Protein AF-A0A970EZE6-F1 (afdb_monomer)

Structure (mmCIF, N/CA/C/O backbone):
data_AF-A0A970EZE6-F1
#
_entry.id   AF-A0A970EZE6-F1
#
loop_
_atom_site.grou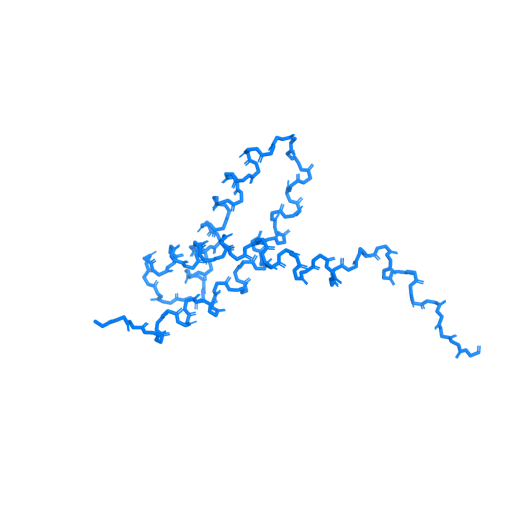p_PDB
_atom_site.id
_atom_site.type_symbol
_atom_site.label_atom_id
_atom_site.label_alt_id
_atom_site.label_comp_id
_atom_site.label_asym_id
_atom_site.label_entity_id
_atom_site.label_seq_id
_atom_site.pdbx_PDB_ins_code
_atom_site.Cartn_x
_atom_site.Cartn_y
_atom_site.Cartn_z
_atom_site.occupancy
_atom_site.B_iso_or_equiv
_atom_site.auth_seq_id
_atom_site.auth_comp_id
_atom_site.auth_asym_id
_atom_site.auth_atom_id
_atom_site.pdbx_PDB_model_num
ATOM 1 N N . MET A 1 1 ? 1.049 -12.494 -22.343 1.00 51.16 1 MET A N 1
ATOM 2 C CA . MET A 1 1 ? 2.185 -12.719 -21.421 1.00 51.16 1 MET A CA 1
ATOM 3 C C . MET A 1 1 ? 2.095 -11.676 -20.328 1.00 51.16 1 MET A C 1
ATOM 5 O O . MET A 1 1 ? 1.943 -10.510 -20.664 1.00 51.16 1 MET A O 1
ATOM 9 N N . LEU A 1 2 ? 2.108 -12.084 -19.058 1.00 55.53 2 LEU A N 1
ATOM 10 C CA . LEU A 1 2 ? 2.157 -11.145 -17.937 1.00 55.53 2 LEU A CA 1
ATOM 11 C C . LEU A 1 2 ? 3.468 -10.353 -18.042 1.00 55.53 2 LEU A C 1
ATOM 13 O O . LEU A 1 2 ? 4.532 -10.962 -18.165 1.00 55.53 2 LEU A O 1
ATOM 17 N N . ASN A 1 3 ? 3.402 -9.024 -18.048 1.00 79.06 3 ASN A N 1
ATOM 18 C CA . ASN A 1 3 ? 4.600 -8.198 -18.131 1.00 79.06 3 ASN A CA 1
ATOM 19 C C . ASN A 1 3 ? 5.181 -8.042 -16.722 1.00 79.06 3 ASN A C 1
ATOM 21 O O . ASN A 1 3 ? 4.866 -7.098 -16.004 1.00 79.06 3 ASN A O 1
ATOM 25 N N . ILE A 1 4 ? 5.958 -9.043 -16.305 1.00 84.00 4 ILE A N 1
ATOM 26 C CA . ILE A 1 4 ? 6.503 -9.161 -14.943 1.00 84.00 4 ILE A CA 1
ATOM 27 C C . ILE A 1 4 ? 7.306 -7.907 -14.564 1.00 84.00 4 ILE A C 1
ATOM 29 O O . ILE A 1 4 ? 7.228 -7.459 -13.430 1.00 84.00 4 ILE A O 1
ATOM 33 N N . ASN A 1 5 ? 7.990 -7.296 -15.535 1.00 84.00 5 ASN A N 1
ATOM 34 C CA . ASN A 1 5 ? 8.765 -6.071 -15.342 1.00 84.00 5 ASN A CA 1
ATOM 35 C C . ASN A 1 5 ? 7.867 -4.871 -14.979 1.00 84.00 5 ASN A C 1
ATOM 37 O O . ASN A 1 5 ? 8.134 -4.149 -14.028 1.00 84.00 5 ASN A O 1
ATOM 41 N N . LEU A 1 6 ? 6.731 -4.721 -15.669 1.00 82.69 6 LEU A N 1
ATOM 42 C CA . LEU A 1 6 ? 5.749 -3.676 -15.364 1.00 82.69 6 LEU A CA 1
ATOM 43 C C . LEU A 1 6 ? 5.110 -3.888 -13.983 1.00 82.69 6 LEU A C 1
ATOM 45 O O . LEU A 1 6 ? 4.915 -2.936 -13.234 1.00 82.69 6 LEU A O 1
ATOM 49 N N . LEU A 1 7 ? 4.835 -5.143 -13.614 1.00 84.62 7 LEU A N 1
ATOM 50 C CA . LEU A 1 7 ? 4.328 -5.476 -12.282 1.00 84.62 7 LEU A CA 1
ATOM 51 C C . LEU A 1 7 ? 5.345 -5.143 -11.178 1.00 84.62 7 LEU A C 1
ATOM 53 O O . LEU A 1 7 ? 4.971 -4.577 -10.156 1.00 84.62 7 LEU A O 1
ATOM 57 N N . GLU A 1 8 ? 6.620 -5.470 -11.385 1.00 85.81 8 GLU A N 1
ATOM 58 C CA . GLU A 1 8 ? 7.700 -5.155 -10.446 1.00 85.81 8 GLU A CA 1
ATOM 59 C C . GLU A 1 8 ? 7.846 -3.641 -10.246 1.00 85.81 8 GLU A C 1
ATOM 61 O O . GLU A 1 8 ? 7.906 -3.169 -9.110 1.00 85.81 8 GLU A O 1
ATOM 66 N N . GLN A 1 9 ? 7.809 -2.866 -11.333 1.00 85.31 9 GLN A N 1
ATOM 67 C CA . GLN A 1 9 ? 7.856 -1.404 -11.271 1.00 85.31 9 GLN A CA 1
ATOM 68 C C . GLN A 1 9 ? 6.673 -0.817 -10.491 1.00 85.31 9 GLN A C 1
ATOM 70 O O . GLN A 1 9 ? 6.880 0.047 -9.639 1.00 85.31 9 GLN A O 1
ATOM 75 N N . LEU A 1 10 ? 5.452 -1.313 -10.720 1.00 86.56 10 LEU A N 1
ATOM 76 C CA . LEU A 1 10 ? 4.256 -0.877 -9.989 1.00 86.56 10 LEU A CA 1
ATOM 77 C C . LEU A 1 10 ? 4.388 -1.108 -8.477 1.00 86.56 10 LEU A C 1
ATOM 79 O O . LEU A 1 10 ? 4.064 -0.212 -7.701 1.00 86.56 10 LEU A O 1
ATOM 83 N N . ILE A 1 11 ? 4.892 -2.278 -8.070 1.00 86.19 11 ILE A N 1
ATOM 84 C CA . ILE A 1 11 ? 5.073 -2.633 -6.653 1.00 86.19 11 ILE A CA 1
ATOM 85 C C . ILE A 1 11 ? 6.173 -1.774 -6.009 1.00 86.19 11 ILE A C 1
ATOM 87 O O . ILE A 1 11 ? 6.016 -1.264 -4.902 1.00 86.19 11 ILE A O 1
ATOM 91 N N . ILE A 1 12 ? 7.294 -1.551 -6.700 1.00 86.38 12 ILE A N 1
ATOM 92 C CA . ILE A 1 12 ? 8.377 -0.705 -6.171 1.00 86.38 12 ILE A CA 1
ATOM 93 C C . ILE A 1 12 ? 7.890 0.735 -5.950 1.00 86.38 12 ILE A C 1
ATOM 95 O O . ILE A 1 12 ? 8.257 1.367 -4.959 1.00 86.38 12 ILE A O 1
ATOM 99 N N . VAL A 1 13 ? 7.051 1.250 -6.852 1.00 86.62 13 VAL A N 1
ATOM 100 C CA . VAL A 1 13 ? 6.483 2.605 -6.781 1.00 86.62 13 VAL A CA 1
ATOM 101 C C . VAL A 1 13 ? 5.354 2.701 -5.743 1.00 86.62 13 VAL A C 1
ATOM 103 O O . VAL A 1 13 ? 5.200 3.753 -5.113 1.00 86.62 13 VAL A O 1
ATOM 106 N N . SER A 1 14 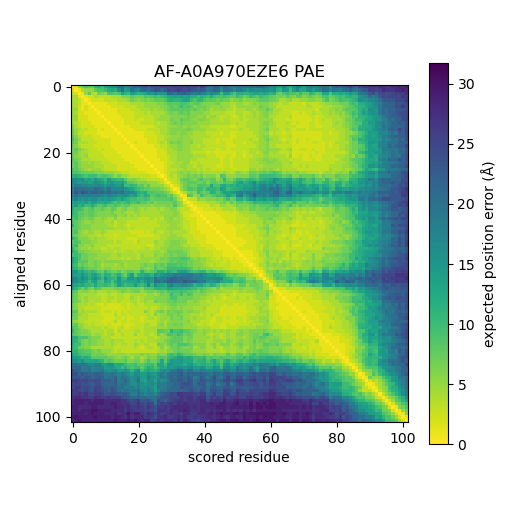? 4.594 1.628 -5.496 1.00 87.69 14 SER A N 1
ATOM 107 C CA . SER A 1 14 ? 3.524 1.624 -4.486 1.00 87.69 14 SER A CA 1
ATOM 108 C C . SER A 1 14 ? 4.041 1.679 -3.054 1.00 87.69 14 SER A C 1
ATOM 11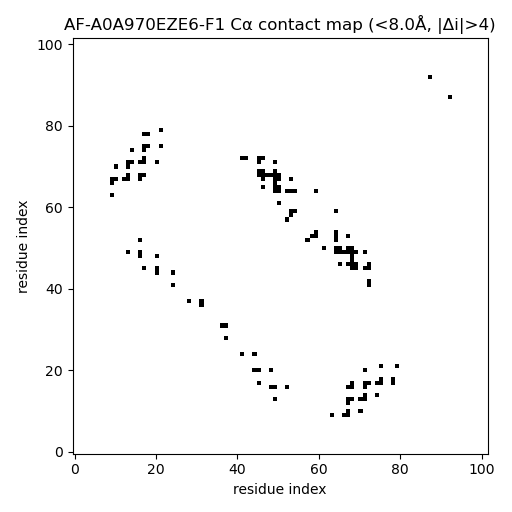0 O O . SER A 1 14 ? 3.381 2.287 -2.215 1.00 87.69 14 SER A O 1
ATOM 112 N N . ILE A 1 15 ? 5.230 1.144 -2.769 1.00 88.12 15 ILE A N 1
ATOM 113 C CA . ILE A 1 15 ? 5.827 1.163 -1.423 1.00 88.12 15 ILE A CA 1
ATOM 114 C C . ILE A 1 15 ? 5.982 2.593 -0.859 1.00 88.12 15 ILE A C 1
ATOM 116 O O . ILE A 1 15 ? 5.420 2.877 0.203 1.00 88.12 15 ILE A O 1
ATOM 120 N N . PRO A 1 16 ? 6.709 3.530 -1.509 1.00 88.75 16 PRO A N 1
ATOM 121 C CA . PRO A 1 16 ? 6.842 4.893 -0.997 1.00 88.75 16 PRO A CA 1
ATOM 122 C C . PRO A 1 16 ? 5.499 5.632 -0.972 1.00 88.75 16 PRO A C 1
ATOM 124 O O . PRO A 1 16 ? 5.243 6.387 -0.031 1.00 88.75 16 PRO A O 1
ATOM 127 N N . CYS A 1 17 ? 4.615 5.377 -1.944 1.00 88.81 17 CYS A N 1
ATOM 128 C CA . CYS A 1 17 ? 3.253 5.914 -1.950 1.00 88.81 17 CYS A CA 1
ATOM 129 C C . CYS A 1 17 ? 2.471 5.475 -0.694 1.00 88.81 17 CYS A C 1
ATOM 131 O O . CYS A 1 17 ? 1.901 6.312 0.012 1.00 88.81 17 CYS A O 1
ATOM 133 N N . GLY A 1 18 ? 2.542 4.187 -0.352 1.00 89.69 18 GLY A N 1
ATOM 134 C CA . GLY A 1 18 ? 1.890 3.592 0.812 1.00 89.69 18 GLY A CA 1
ATOM 135 C C . GLY A 1 18 ? 2.450 4.062 2.139 1.00 89.69 18 GLY A C 1
ATOM 136 O O . GLY A 1 18 ? 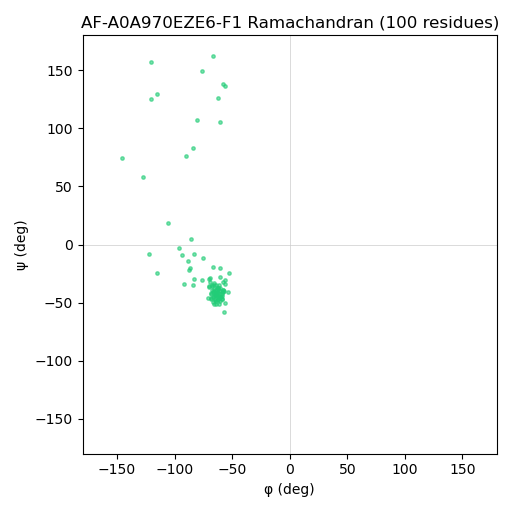1.678 4.284 3.070 1.00 89.69 18 GLY A O 1
ATOM 137 N N . ILE A 1 19 ? 3.755 4.322 2.232 1.00 88.75 19 ILE A N 1
ATOM 138 C CA . ILE A 1 19 ? 4.352 4.925 3.433 1.00 88.75 19 ILE A CA 1
ATOM 139 C C . ILE A 1 19 ? 3.765 6.323 3.682 1.00 88.75 19 ILE A C 1
ATOM 141 O O . ILE A 1 19 ? 3.377 6.640 4.810 1.00 88.75 19 ILE A O 1
ATOM 145 N N . ILE A 1 20 ? 3.652 7.152 2.639 1.00 88.31 20 ILE A N 1
ATOM 146 C CA . ILE A 1 20 ? 3.096 8.510 2.753 1.00 88.31 20 ILE A CA 1
ATOM 147 C C . ILE A 1 20 ? 1.603 8.451 3.103 1.00 88.31 20 ILE A C 1
ATOM 149 O O . ILE A 1 20 ? 1.164 9.109 4.055 1.00 88.31 20 ILE A O 1
ATOM 153 N N . ALA A 1 21 ? 0.829 7.642 2.374 1.00 89.75 21 ALA A N 1
ATOM 154 C CA . ALA A 1 21 ? -0.598 7.459 2.622 1.00 89.75 21 ALA A CA 1
ATOM 155 C C . ALA A 1 21 ? -0.852 6.941 4.045 1.00 89.75 21 ALA A C 1
ATOM 157 O O . ALA A 1 21 ? -1.736 7.433 4.748 1.00 89.75 21 ALA A O 1
ATOM 158 N N . MET A 1 22 ? -0.029 6.008 4.519 1.00 87.50 22 MET A N 1
ATOM 159 C CA . MET A 1 22 ? -0.109 5.481 5.873 1.00 87.50 22 MET A CA 1
ATOM 160 C C . MET A 1 22 ? 0.199 6.527 6.935 1.00 87.50 22 MET A C 1
ATOM 162 O O . MET A 1 22 ? -0.561 6.633 7.895 1.00 87.50 22 MET A O 1
ATOM 166 N N . ALA A 1 23 ? 1.273 7.303 6.787 1.00 85.75 23 ALA A N 1
ATOM 167 C CA . ALA A 1 23 ? 1.592 8.370 7.732 1.00 85.75 23 ALA A CA 1
ATOM 168 C C . ALA A 1 23 ? 0.431 9.378 7.835 1.00 85.75 23 ALA A C 1
ATOM 170 O O . ALA A 1 23 ? 0.059 9.811 8.932 1.00 85.75 23 ALA A O 1
ATOM 171 N N . PHE A 1 24 ? -0.205 9.691 6.702 1.00 85.75 24 PHE A N 1
ATOM 172 C CA . PHE A 1 24 ? -1.392 10.540 6.657 1.00 85.75 24 PHE A CA 1
ATOM 173 C C . PHE A 1 24 ? -2.597 9.903 7.366 1.00 85.75 24 PHE A C 1
ATOM 175 O O . PHE A 1 24 ? -3.237 10.553 8.201 1.00 85.75 24 PHE A O 1
ATOM 182 N N . ILE A 1 25 ? -2.886 8.627 7.089 1.00 86.06 25 ILE A N 1
ATOM 183 C CA . ILE A 1 25 ? -3.975 7.872 7.725 1.00 86.06 25 ILE A CA 1
ATOM 184 C C . ILE A 1 25 ? -3.753 7.772 9.232 1.00 86.06 25 ILE A C 1
ATOM 186 O O . ILE A 1 25 ? -4.675 8.042 9.989 1.00 86.06 25 ILE A O 1
ATOM 190 N N . GLN A 1 26 ? -2.548 7.438 9.694 1.00 80.62 26 GLN A N 1
ATOM 191 C CA . GLN A 1 26 ? -2.236 7.348 11.123 1.00 80.62 26 GLN A CA 1
ATOM 192 C C . GLN A 1 26 ? -2.488 8.683 11.832 1.00 80.62 26 GLN A C 1
ATOM 194 O O . GLN A 1 26 ? -3.119 8.710 12.890 1.00 80.62 26 GLN A O 1
ATOM 199 N N . LYS A 1 27 ? -2.088 9.801 11.212 1.00 81.81 27 LYS A N 1
ATOM 200 C CA . LYS A 1 27 ? -2.336 11.145 11.746 1.00 81.81 27 LYS A CA 1
ATOM 201 C C . LYS A 1 27 ? -3.8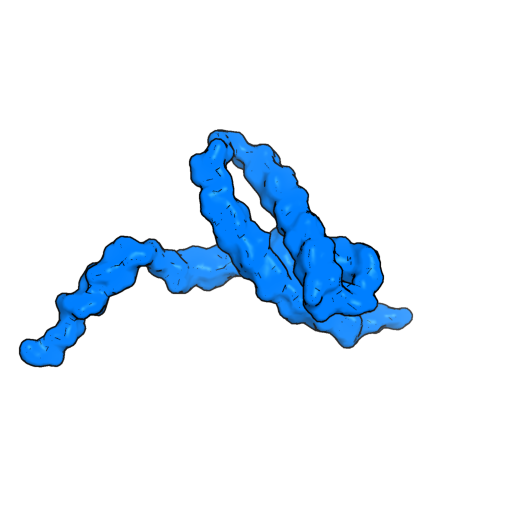26 11.505 11.783 1.00 81.81 27 LYS A C 1
ATOM 203 O O . LYS A 1 27 ? -4.269 12.180 12.707 1.00 81.81 27 LYS A O 1
ATOM 208 N N . THR A 1 28 ? -4.609 11.045 10.808 1.00 79.50 28 THR A N 1
ATOM 209 C CA . THR A 1 28 ? -6.056 11.324 10.721 1.00 79.50 28 THR A CA 1
ATOM 210 C C . THR A 1 28 ? -6.929 10.331 11.494 1.00 79.50 28 THR A C 1
ATOM 212 O O . THR A 1 28 ? -8.029 10.687 11.917 1.00 79.50 28 THR A O 1
ATOM 215 N N . LYS A 1 29 ? -6.440 9.118 11.778 1.00 70.06 29 LYS A N 1
ATOM 216 C CA . LYS A 1 29 ? -7.156 8.060 12.514 1.00 70.06 29 LYS A CA 1
ATOM 217 C C . LYS A 1 29 ? -7.546 8.488 13.932 1.00 70.06 29 LYS A C 1
ATOM 219 O O . LYS A 1 29 ? -8.578 8.043 14.424 1.00 70.06 29 LYS A O 1
ATOM 224 N N . MET A 1 30 ? -6.795 9.406 14.551 1.00 65.62 30 MET A N 1
ATOM 225 C CA . MET A 1 30 ? -7.123 9.993 15.861 1.00 65.62 30 MET A CA 1
ATOM 226 C C . MET A 1 30 ? -8.477 10.736 15.870 1.00 65.62 30 MET A C 1
ATOM 228 O O . MET A 1 30 ? -9.073 10.919 16.928 1.00 65.62 30 MET A O 1
ATOM 232 N N . MET A 1 31 ? -8.989 11.132 14.700 1.00 62.16 31 MET A N 1
ATOM 233 C CA . MET A 1 31 ? -10.227 11.902 14.551 1.00 62.16 31 MET A CA 1
ATOM 234 C C . MET A 1 31 ? -11.495 11.031 14.435 1.00 62.16 31 MET A C 1
ATOM 236 O O . MET A 1 31 ? -12.601 11.548 14.587 1.00 62.16 31 MET A O 1
ATOM 240 N N . PHE A 1 32 ? -11.373 9.718 14.190 1.00 64.31 32 PHE A N 1
ATOM 241 C CA . PHE A 1 32 ? -12.513 8.844 13.869 1.00 64.31 32 PHE A CA 1
ATOM 242 C C . PHE A 1 32 ? -12.777 7.768 14.934 1.00 64.31 32 PHE A C 1
ATOM 244 O O . PHE A 1 32 ? -11.896 7.003 15.311 1.00 64.31 32 PHE A O 1
ATOM 251 N N . ARG A 1 33 ? -14.040 7.661 15.381 1.00 58.94 33 ARG A N 1
ATOM 252 C CA . ARG A 1 33 ? -14.475 6.767 16.478 1.00 58.94 33 ARG A CA 1
ATOM 253 C C . ARG A 1 33 ? -14.990 5.388 16.020 1.00 58.94 33 ARG A C 1
ATOM 255 O O . ARG A 1 33 ? -15.226 4.528 16.859 1.00 58.94 33 ARG A O 1
ATOM 262 N N . SER A 1 34 ? -15.184 5.162 14.713 1.00 70.94 34 SER A N 1
ATOM 263 C CA . SER A 1 34 ? -15.806 3.938 14.168 1.00 70.94 34 SER A CA 1
ATOM 264 C C . SER A 1 34 ? -14.884 3.175 13.212 1.00 70.94 34 SER A C 1
ATOM 266 O O . SER A 1 34 ? -14.433 3.714 12.203 1.00 70.94 34 SER A O 1
ATOM 268 N N . SER A 1 35 ? -14.656 1.889 13.503 1.00 71.31 35 SER A N 1
ATOM 269 C CA . SER A 1 35 ? -13.715 1.013 12.785 1.00 71.31 35 SER A CA 1
ATOM 270 C C . SER A 1 35 ? -14.049 0.823 11.296 1.00 71.31 35 SER A C 1
ATOM 272 O O . SER A 1 35 ? -13.156 0.883 10.455 1.00 71.31 35 SER A O 1
ATOM 274 N N . LYS A 1 36 ? -15.333 0.685 10.933 1.00 75.00 36 LYS A N 1
ATOM 275 C CA . LYS A 1 36 ? -15.750 0.482 9.529 1.00 75.00 36 LYS A CA 1
ATOM 276 C C . LYS A 1 36 ? -15.486 1.708 8.648 1.00 75.00 36 LYS A C 1
ATOM 278 O O . LYS A 1 36 ? -15.123 1.567 7.486 1.00 75.00 36 LYS A O 1
ATOM 283 N N . ILE A 1 37 ? -15.645 2.905 9.216 1.00 78.19 37 ILE A N 1
ATOM 284 C CA . ILE A 1 37 ? -15.422 4.177 8.514 1.00 78.19 37 ILE A CA 1
ATOM 285 C C . ILE A 1 37 ? -13.927 4.375 8.254 1.00 78.19 37 ILE A C 1
ATOM 287 O O . ILE A 1 37 ? -13.554 4.842 7.184 1.00 78.19 37 ILE A O 1
ATOM 291 N N . ILE A 1 38 ? -13.074 3.953 9.191 1.00 78.62 38 ILE A N 1
ATOM 292 C CA . ILE A 1 38 ? -11.616 4.036 9.049 1.00 78.62 38 ILE A CA 1
ATOM 293 C C . ILE A 1 38 ? -11.127 3.166 7.888 1.00 78.62 38 ILE A C 1
ATOM 295 O O . ILE A 1 38 ? -10.290 3.618 7.121 1.00 78.62 38 ILE A O 1
ATOM 299 N N . ILE A 1 39 ? -11.661 1.952 7.718 1.00 79.38 39 ILE A N 1
ATOM 300 C CA . ILE A 1 39 ? -11.255 1.061 6.617 1.00 79.38 39 ILE A CA 1
ATOM 301 C C . ILE A 1 39 ? -11.613 1.674 5.258 1.00 79.38 39 ILE A C 1
ATOM 303 O O . ILE A 1 39 ? -10.761 1.753 4.374 1.00 79.38 39 ILE A O 1
ATOM 307 N N . LEU A 1 40 ? -12.852 2.156 5.103 1.00 83.06 40 LEU A N 1
ATOM 308 C CA . LEU A 1 40 ? -13.293 2.802 3.864 1.00 83.06 40 LEU A CA 1
ATOM 309 C C . LEU A 1 40 ? -12.501 4.086 3.582 1.00 83.06 40 LEU A C 1
ATOM 311 O O . LEU A 1 40 ? -12.098 4.330 2.448 1.00 83.06 40 LEU A O 1
ATOM 315 N N . TYR A 1 41 ? -12.241 4.885 4.616 1.00 84.88 41 TYR A N 1
ATOM 316 C CA . TYR A 1 41 ? -11.413 6.081 4.517 1.00 84.88 41 TYR A CA 1
ATOM 317 C C . TYR A 1 41 ? -9.988 5.745 4.069 1.00 84.88 41 TYR A C 1
ATOM 319 O O . TYR A 1 41 ? -9.498 6.340 3.115 1.00 84.88 41 TYR A O 1
ATOM 327 N N . SER A 1 42 ? -9.343 4.758 4.695 1.00 84.31 42 SER A N 1
ATOM 328 C CA . SER A 1 42 ? -8.001 4.308 4.318 1.00 84.31 42 SER A CA 1
ATOM 329 C C . SER A 1 42 ? -7.942 3.857 2.864 1.00 84.31 42 SER A C 1
ATOM 331 O O . SER A 1 42 ? -6.982 4.183 2.170 1.00 84.31 42 SER A O 1
ATOM 333 N N . PHE A 1 43 ? -8.967 3.151 2.386 1.00 86.44 43 PHE A N 1
ATOM 334 C CA . PHE A 1 43 ? -9.060 2.756 0.983 1.00 86.44 43 PHE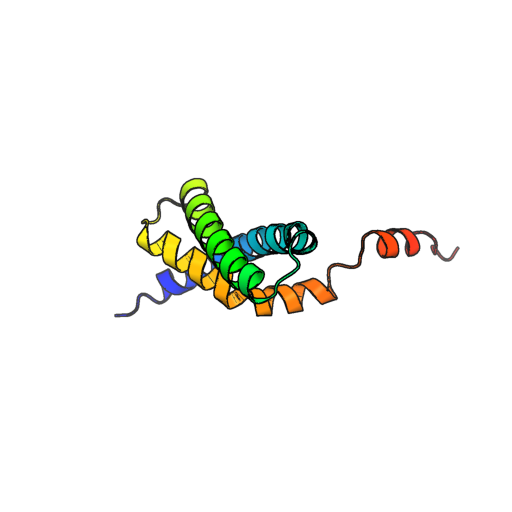 A CA 1
ATOM 335 C C . PHE A 1 43 ? -9.124 3.977 0.058 1.00 86.44 43 PHE A C 1
ATOM 337 O O . PHE A 1 43 ? -8.307 4.105 -0.850 1.00 86.44 43 PHE A O 1
ATOM 344 N N . ILE A 1 44 ? -10.030 4.919 0.333 1.00 88.62 44 ILE A N 1
ATOM 345 C CA . ILE A 1 44 ? -10.185 6.139 -0.474 1.00 88.62 44 ILE A CA 1
ATOM 346 C C . ILE A 1 44 ? -8.891 6.960 -0.484 1.00 88.62 44 ILE A C 1
ATOM 348 O O . ILE A 1 44 ? -8.453 7.400 -1.545 1.00 88.62 44 ILE A O 1
ATOM 352 N N . ILE A 1 45 ? -8.25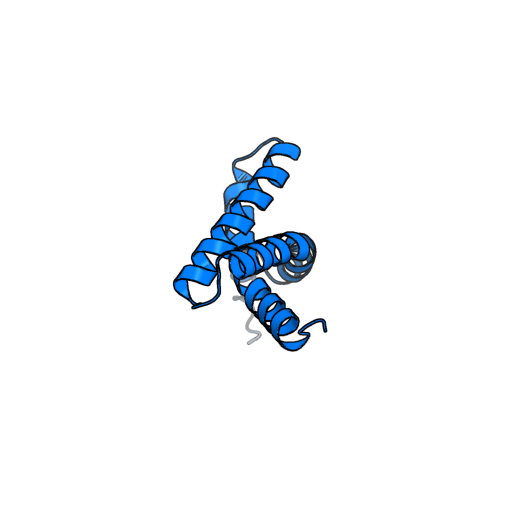2 7.137 0.674 1.00 88.44 45 ILE A N 1
ATOM 353 C CA . ILE A 1 45 ? -6.994 7.877 0.781 1.00 88.44 45 ILE A CA 1
ATOM 354 C C . ILE A 1 45 ? -5.888 7.206 -0.030 1.00 88.44 45 ILE A C 1
ATOM 356 O O . ILE A 1 45 ? -5.221 7.895 -0.793 1.00 88.44 45 ILE A O 1
ATOM 360 N N . ASN A 1 46 ? -5.709 5.887 0.070 1.00 89.44 46 ASN A N 1
ATOM 361 C CA . ASN A 1 46 ? -4.694 5.185 -0.722 1.00 89.44 46 ASN A CA 1
ATOM 362 C C . ASN A 1 46 ? -4.936 5.327 -2.231 1.00 89.44 46 ASN A C 1
ATOM 364 O O . ASN A 1 46 ? -3.987 5.530 -2.980 1.00 89.44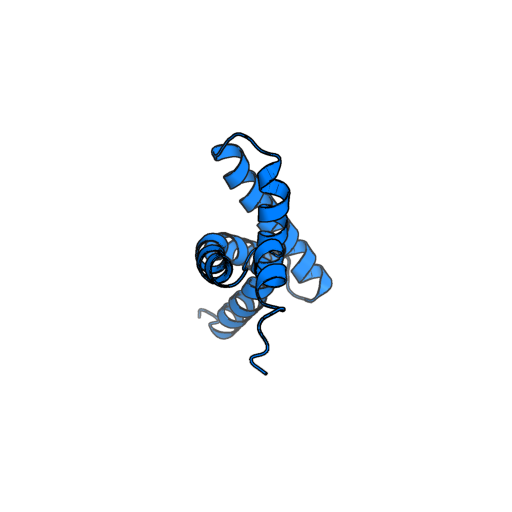 46 ASN A O 1
ATOM 368 N N . MET A 1 47 ? -6.193 5.306 -2.680 1.00 88.75 47 MET A N 1
ATOM 369 C CA . MET A 1 47 ? -6.527 5.514 -4.093 1.00 88.75 47 MET A CA 1
ATOM 370 C C . MET A 1 47 ? -6.241 6.950 -4.550 1.00 88.75 47 MET A C 1
ATOM 372 O O . MET A 1 47 ? -5.680 7.150 -5.625 1.00 88.75 47 MET A O 1
ATOM 376 N N . ILE A 1 48 ? -6.566 7.954 -3.725 1.00 89.31 48 ILE A N 1
ATOM 377 C CA . ILE A 1 48 ? -6.240 9.361 -4.008 1.00 89.31 48 ILE A CA 1
ATOM 378 C C . ILE A 1 48 ? -4.724 9.551 -4.071 1.00 89.31 48 ILE A C 1
ATOM 380 O O . ILE A 1 48 ? -4.226 10.152 -5.021 1.00 89.31 48 ILE A O 1
ATOM 384 N N . PHE A 1 49 ? -3.985 9.027 -3.091 1.00 88.06 49 PHE A N 1
ATOM 385 C CA . PHE A 1 49 ? -2.528 9.118 -3.068 1.00 88.06 49 PHE A CA 1
ATOM 386 C C . PHE A 1 49 ? -1.899 8.368 -4.241 1.00 88.06 49 PHE A C 1
ATOM 388 O O . PHE A 1 49 ? -0.996 8.918 -4.856 1.00 88.06 49 PHE A O 1
ATOM 395 N N . GLY A 1 50 ? -2.415 7.197 -4.620 1.00 84.75 50 GLY A N 1
ATOM 396 C CA . GLY A 1 50 ? -1.989 6.479 -5.823 1.00 84.75 50 GLY A CA 1
ATOM 397 C C . GLY A 1 50 ? -2.124 7.338 -7.079 1.00 84.75 50 GLY A C 1
ATOM 398 O O . GLY A 1 50 ? -1.151 7.522 -7.804 1.00 84.75 50 GLY A O 1
ATOM 399 N N . ILE A 1 51 ? -3.284 7.961 -7.295 1.00 85.06 51 ILE A N 1
ATOM 400 C CA . ILE A 1 51 ? -3.512 8.844 -8.452 1.00 85.06 51 ILE A CA 1
ATOM 401 C C . ILE A 1 51 ? -2.595 10.072 -8.405 1.00 85.06 51 ILE A C 1
ATOM 403 O O . ILE A 1 51 ? -1.884 10.346 -9.369 1.00 85.06 51 ILE A O 1
ATOM 407 N N . VAL A 1 52 ? -2.566 10.795 -7.283 1.00 86.44 52 VAL A N 1
ATOM 408 C CA . VAL A 1 52 ? -1.767 12.024 -7.137 1.00 86.44 52 VAL A CA 1
ATOM 409 C C . VAL A 1 52 ? -0.275 11.736 -7.294 1.00 86.44 52 VAL A C 1
ATOM 411 O O . VAL A 1 52 ? 0.427 12.493 -7.962 1.00 86.44 52 VAL A O 1
ATOM 414 N N . PHE A 1 53 ? 0.214 10.642 -6.713 1.00 83.31 53 PHE A N 1
ATOM 415 C CA . PHE A 1 53 ? 1.617 10.247 -6.781 1.00 83.31 53 PHE A CA 1
ATOM 416 C C . PHE A 1 53 ? 2.024 9.889 -8.210 1.00 83.31 53 PHE A C 1
ATOM 418 O O . PHE A 1 53 ? 3.045 10.372 -8.698 1.00 83.31 53 PHE A O 1
ATOM 425 N N . THR A 1 54 ? 1.185 9.131 -8.912 1.00 79.56 54 THR A N 1
ATOM 426 C CA . THR A 1 54 ? 1.454 8.734 -10.297 1.00 79.56 54 THR A CA 1
ATOM 427 C C . THR A 1 54 ? 1.352 9.921 -11.255 1.00 79.56 54 THR A C 1
ATOM 429 O O . THR A 1 54 ? 2.178 10.027 -12.149 1.00 79.56 54 THR A O 1
ATOM 432 N N . MET A 1 55 ? 0.440 10.875 -11.029 1.00 80.25 55 MET A N 1
ATOM 433 C CA . MET A 1 55 ? 0.394 12.129 -11.802 1.00 80.25 55 MET A CA 1
ATOM 434 C C . MET A 1 55 ? 1.574 13.068 -11.510 1.00 80.25 55 MET A C 1
ATOM 436 O O . MET A 1 55 ? 1.953 13.859 -12.368 1.00 80.25 55 MET A O 1
ATOM 440 N N . SER A 1 56 ? 2.131 13.018 -10.297 1.00 82.38 56 SER A N 1
ATOM 441 C CA . SER A 1 56 ? 3.231 13.904 -9.885 1.00 82.38 56 SER A CA 1
ATOM 442 C C . SER A 1 56 ? 4.601 13.386 -10.323 1.00 82.38 56 SER A C 1
ATOM 444 O O . SER A 1 56 ? 5.484 14.185 -10.628 1.00 82.38 56 SER A O 1
ATOM 446 N N . PHE A 1 57 ? 4.795 12.065 -10.330 1.00 71.88 57 PHE A N 1
ATOM 447 C CA . PHE A 1 57 ? 6.102 11.436 -10.554 1.00 71.88 57 PHE A CA 1
ATOM 448 C C . PHE A 1 57 ? 6.139 10.469 -11.743 1.00 71.88 57 PHE A C 1
ATOM 450 O O . PHE A 1 57 ? 7.219 10.014 -12.115 1.00 71.88 57 PHE A O 1
ATOM 457 N N . GLY A 1 58 ? 4.993 10.152 -12.346 1.00 67.62 58 GLY A N 1
ATOM 458 C CA . GLY A 1 58 ? 4.874 9.220 -13.461 1.00 67.62 58 GLY A CA 1
ATOM 459 C C . GLY A 1 58 ? 4.272 9.854 -14.716 1.00 67.62 58 GLY A C 1
ATOM 460 O O . GLY A 1 58 ? 3.536 10.834 -14.676 1.00 67.62 58 GLY A O 1
ATOM 461 N N . SER A 1 59 ? 4.577 9.242 -15.854 1.00 64.12 59 SER A N 1
ATOM 462 C CA . SER A 1 59 ? 3.878 9.406 -17.139 1.00 64.12 59 SER A CA 1
ATOM 463 C C . SER A 1 59 ? 3.007 8.181 -17.464 1.00 64.12 59 SER A C 1
ATOM 465 O O . SER A 1 59 ? 2.660 7.938 -18.615 1.00 64.12 59 SER A O 1
ATOM 467 N N . GLN A 1 60 ? 2.722 7.387 -16.431 1.00 64.62 60 GLN A N 1
ATOM 468 C CA . GLN A 1 60 ? 1.968 6.139 -16.458 1.00 64.62 60 GLN A CA 1
ATOM 469 C C . GLN A 1 60 ? 0.462 6.418 -16.584 1.00 64.62 60 GLN A C 1
ATOM 471 O O . GLN A 1 60 ? -0.039 7.444 -16.112 1.00 64.62 60 GLN A O 1
ATOM 476 N N . ASP A 1 61 ? -0.261 5.505 -17.226 1.00 77.44 61 ASP A N 1
ATOM 477 C CA . ASP A 1 61 ? -1.688 5.642 -17.502 1.00 77.44 61 ASP A CA 1
ATOM 478 C C . ASP A 1 61 ? -2.530 5.622 -16.210 1.00 77.44 61 ASP A C 1
ATOM 480 O O . ASP A 1 61 ? -2.132 5.136 -15.144 1.00 77.44 61 ASP A O 1
ATOM 484 N N . ILE A 1 62 ? -3.773 6.102 -16.309 1.00 76.69 62 ILE A N 1
ATOM 485 C CA . ILE A 1 62 ? -4.742 6.103 -15.194 1.00 76.69 62 ILE A CA 1
ATOM 486 C C . ILE A 1 62 ? -4.954 4.685 -14.628 1.00 76.69 62 ILE A C 1
ATOM 488 O O . ILE A 1 62 ? -5.199 4.518 -13.434 1.00 76.69 62 ILE A O 1
ATOM 492 N N . ILE A 1 63 ? -4.827 3.655 -15.468 1.00 82.19 63 ILE A N 1
ATOM 493 C CA . ILE A 1 63 ? -4.955 2.249 -15.067 1.00 82.19 63 ILE A CA 1
ATOM 494 C C . ILE A 1 63 ? -3.811 1.845 -14.128 1.00 82.19 63 ILE A C 1
ATOM 496 O O . ILE A 1 63 ? -4.056 1.226 -13.096 1.00 82.19 63 ILE A O 1
ATOM 500 N N . GLU A 1 64 ? -2.576 2.223 -14.451 1.00 82.88 64 GLU A N 1
ATOM 501 C CA . GLU A 1 64 ? -1.382 1.935 -13.647 1.00 82.88 64 GLU A CA 1
ATOM 502 C C . GLU A 1 64 ? -1.445 2.672 -12.302 1.00 82.88 64 GLU A C 1
ATOM 504 O O . GLU A 1 64 ? -1.203 2.082 -11.251 1.00 82.88 64 GLU A O 1
ATOM 509 N N . SER A 1 65 ? -1.921 3.920 -12.320 1.00 83.56 65 SER A N 1
ATOM 510 C CA . SER A 1 65 ? -2.186 4.720 -11.114 1.00 83.56 65 SER A CA 1
ATOM 511 C C . SER A 1 65 ? -3.166 4.040 -10.149 1.00 83.56 65 SER A C 1
ATOM 513 O O . SER A 1 65 ? -2.993 4.076 -8.927 1.00 83.56 65 SER A O 1
ATOM 515 N N . LEU A 1 66 ? -4.203 3.402 -10.700 1.00 86.06 66 LEU A N 1
ATOM 516 C CA . LEU A 1 66 ? -5.204 2.673 -9.928 1.00 86.06 66 LEU A CA 1
ATOM 517 C C . LEU A 1 66 ? -4.591 1.435 -9.256 1.00 86.06 66 LEU A C 1
ATOM 519 O O . LEU A 1 66 ? -4.877 1.162 -8.090 1.00 86.06 66 LEU A O 1
ATOM 523 N N . TRP A 1 67 ? -3.719 0.718 -9.973 1.00 88.38 67 TRP A N 1
ATOM 524 C CA . TRP A 1 67 ? -2.981 -0.427 -9.436 1.00 88.38 67 TRP A CA 1
ATOM 525 C C . TRP A 1 67 ? -2.007 -0.018 -8.333 1.00 88.38 67 TRP A C 1
ATOM 527 O O . TRP A 1 67 ? -1.972 -0.679 -7.298 1.00 88.38 67 TRP A O 1
ATOM 537 N N . ILE A 1 68 ? -1.288 1.096 -8.496 1.00 87.44 68 ILE A N 1
ATOM 538 C CA . ILE A 1 68 ? -0.394 1.645 -7.462 1.00 87.44 68 ILE A CA 1
ATOM 539 C C . ILE A 1 68 ? -1.178 1.955 -6.181 1.00 87.44 68 ILE A C 1
ATOM 541 O O . ILE A 1 68 ? -0.764 1.552 -5.094 1.00 87.44 68 ILE A O 1
ATOM 545 N N . GL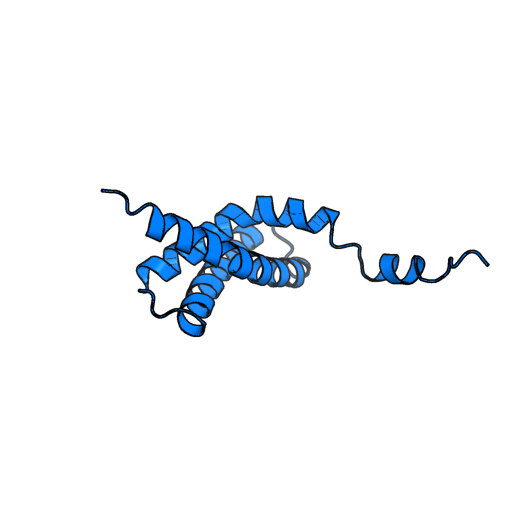Y A 1 69 ? -2.336 2.617 -6.296 1.00 87.75 69 GLY A N 1
ATOM 546 C CA . GLY A 1 69 ? -3.207 2.900 -5.149 1.00 87.75 69 GLY A CA 1
ATOM 547 C C . GLY A 1 69 ? -3.751 1.634 -4.476 1.00 87.75 69 GLY A C 1
ATOM 548 O O . GLY A 1 69 ? -3.829 1.563 -3.247 1.00 87.75 69 GLY A O 1
ATOM 549 N N . LEU A 1 70 ? -4.074 0.605 -5.265 1.00 87.94 70 LEU A N 1
ATOM 550 C CA . LEU A 1 70 ? -4.545 -0.681 -4.754 1.00 87.94 70 LEU A CA 1
ATOM 551 C C . LEU A 1 70 ? -3.437 -1.445 -4.012 1.00 87.94 70 LEU A C 1
ATOM 553 O O . LEU A 1 70 ? -3.678 -1.934 -2.908 1.00 87.94 70 LEU A O 1
ATOM 557 N N . PHE A 1 71 ? -2.228 -1.519 -4.574 1.00 89.50 71 PHE A N 1
ATOM 558 C CA . PHE A 1 71 ? -1.080 -2.152 -3.917 1.00 89.50 71 PHE A CA 1
ATOM 559 C C . PHE A 1 71 ? -0.690 -1.410 -2.641 1.00 89.50 71 PHE A C 1
ATOM 561 O O . PHE A 1 71 ? -0.554 -2.035 -1.594 1.00 89.50 71 PHE A O 1
ATOM 568 N N . SER A 1 72 ? -0.672 -0.077 -2.684 1.00 87.94 72 SER A N 1
ATOM 569 C CA . SER A 1 72 ? -0.482 0.779 -1.510 1.00 87.94 72 SER A CA 1
ATOM 570 C C . SER A 1 72 ? -1.472 0.455 -0.381 1.00 87.94 72 SER A C 1
ATOM 572 O O . SER A 1 72 ? -1.094 0.389 0.789 1.00 87.94 72 SER A O 1
ATOM 574 N N . PHE A 1 73 ? -2.742 0.200 -0.716 1.00 88.19 73 PHE A N 1
ATOM 575 C CA . PHE A 1 73 ? -3.751 -0.196 0.266 1.00 88.19 73 PHE A CA 1
ATOM 576 C C . PHE A 1 73 ? -3.547 -1.620 0.803 1.00 88.19 73 PHE A C 1
ATOM 578 O O . PHE A 1 73 ? -3.626 -1.823 2.013 1.00 88.19 73 PHE A O 1
ATOM 585 N N . ILE A 1 74 ? -3.284 -2.602 -0.067 1.00 88.44 74 ILE A N 1
ATOM 586 C CA . ILE A 1 74 ? -3.073 -4.008 0.332 1.00 88.44 74 ILE A CA 1
ATOM 587 C C . ILE A 1 74 ? -1.841 -4.135 1.237 1.00 88.44 74 ILE A C 1
ATOM 589 O O . ILE A 1 74 ? -1.858 -4.858 2.234 1.00 88.44 74 ILE A O 1
ATOM 593 N N . GLU A 1 75 ? -0.777 -3.410 0.910 1.00 84.50 75 GLU A N 1
ATOM 594 C CA . GLU A 1 75 ? 0.483 -3.422 1.648 1.00 84.50 75 GLU A CA 1
ATOM 595 C C . GLU A 1 75 ? 0.406 -2.645 2.968 1.00 84.50 75 GLU A C 1
ATOM 597 O O . GLU A 1 75 ? 1.303 -2.783 3.802 1.00 84.50 75 GLU A O 1
ATOM 602 N N . ALA A 1 76 ? -0.657 -1.868 3.205 1.00 85.19 76 ALA A N 1
ATOM 603 C CA . ALA A 1 76 ? -0.772 -0.988 4.363 1.00 85.19 76 ALA A CA 1
ATOM 604 C C . ALA A 1 76 ? -0.661 -1.733 5.706 1.00 85.19 76 ALA A C 1
ATOM 606 O O . ALA A 1 76 ? -0.008 -1.239 6.618 1.00 85.19 76 ALA A O 1
ATOM 607 N N . ASP A 1 77 ? -1.224 -2.934 5.853 1.00 83.94 77 ASP A N 1
ATOM 608 C CA . ASP A 1 77 ? -1.065 -3.709 7.097 1.00 83.94 77 ASP A CA 1
ATOM 609 C C . ASP A 1 77 ? 0.388 -4.180 7.307 1.00 83.94 77 ASP A C 1
ATOM 611 O O . ASP A 1 77 ? 0.923 -4.135 8.419 1.00 83.94 77 ASP A O 1
ATOM 615 N N . SER A 1 78 ? 1.060 -4.595 6.229 1.00 83.88 78 SER A N 1
ATOM 616 C CA . SER A 1 78 ? 2.458 -5.047 6.264 1.00 83.88 78 SER A CA 1
ATOM 617 C C . SER A 1 78 ? 3.418 -3.893 6.566 1.00 83.88 78 SER A C 1
ATOM 619 O O . SER A 1 78 ? 4.272 -3.989 7.454 1.00 83.88 78 SER A O 1
ATOM 621 N N . LEU A 1 79 ? 3.238 -2.765 5.875 1.00 83.62 79 LEU A N 1
ATOM 622 C CA . LEU A 1 79 ? 3.993 -1.535 6.094 1.00 83.62 79 LEU A CA 1
ATOM 623 C C . LEU A 1 79 ? 3.754 -0.989 7.510 1.00 83.62 79 LEU A C 1
ATOM 625 O O . LEU A 1 79 ? 4.706 -0.546 8.149 1.00 83.62 79 LEU A O 1
ATOM 629 N N . TYR A 1 80 ? 2.529 -1.093 8.043 1.00 80.38 80 TYR A N 1
ATOM 630 C CA . TYR A 1 80 ? 2.190 -0.598 9.376 1.00 80.38 80 TYR A CA 1
ATOM 631 C C . TYR A 1 80 ? 2.950 -1.389 10.424 1.00 80.38 80 TYR A C 1
ATOM 633 O O . TYR A 1 80 ? 3.675 -0.800 11.217 1.00 80.38 80 TYR A O 1
ATOM 641 N N . ARG A 1 81 ? 2.890 -2.722 10.364 1.00 80.50 81 ARG A N 1
ATOM 642 C CA . ARG A 1 81 ? 3.647 -3.592 11.277 1.00 80.50 81 ARG A CA 1
ATOM 643 C C . ARG A 1 81 ? 5.159 -3.397 11.158 1.00 80.50 81 ARG A C 1
ATOM 645 O O . ARG A 1 81 ? 5.870 -3.486 12.154 1.00 80.50 81 ARG A O 1
ATOM 652 N N . THR A 1 82 ? 5.653 -3.120 9.953 1.00 79.25 82 THR A N 1
ATOM 653 C CA . THR A 1 82 ? 7.080 -2.855 9.709 1.00 79.25 82 THR A CA 1
ATOM 654 C C . THR A 1 82 ? 7.529 -1.516 10.308 1.00 79.25 82 THR A C 1
ATOM 656 O O . THR A 1 82 ? 8.676 -1.390 10.742 1.00 79.25 82 THR A O 1
ATOM 659 N N . LEU A 1 83 ? 6.639 -0.521 10.342 1.00 72.31 83 LEU A N 1
ATOM 660 C CA . LEU A 1 83 ? 6.913 0.830 10.832 1.00 72.31 83 LEU A CA 1
ATOM 661 C C . LEU A 1 83 ? 6.592 1.019 12.320 1.00 72.31 83 LEU A C 1
ATOM 663 O O . LEU A 1 83 ? 7.323 1.738 12.991 1.00 72.31 83 LEU A O 1
ATOM 667 N N . GLU A 1 84 ? 5.570 0.360 12.862 1.00 68.69 84 GLU A N 1
ATOM 668 C CA . GLU A 1 84 ? 5.169 0.434 14.277 1.00 68.69 84 GLU A CA 1
ATOM 669 C C . GLU A 1 84 ? 6.308 0.013 15.222 1.00 68.69 84 GLU A C 1
ATOM 671 O O . GLU A 1 84 ? 6.474 0.593 16.287 1.00 68.69 84 GLU A O 1
ATOM 676 N N . GLY A 1 85 ? 7.169 -0.920 14.799 1.00 60.12 85 GLY A N 1
ATOM 677 C CA . GLY A 1 85 ? 8.372 -1.306 15.548 1.00 60.12 85 GLY A CA 1
ATOM 678 C C . GLY A 1 85 ? 9.596 -0.398 15.347 1.00 60.12 85 GLY A C 1
ATOM 679 O O . GLY A 1 85 ? 10.605 -0.590 16.020 1.00 60.12 85 GLY A O 1
ATOM 680 N N . LYS A 1 86 ? 9.549 0.558 14.410 1.00 61.69 86 LYS A N 1
ATOM 681 C CA . LYS A 1 86 ? 10.676 1.449 14.056 1.00 61.69 86 LYS A CA 1
ATOM 682 C C . LYS A 1 86 ? 10.414 2.922 14.370 1.00 61.69 86 LYS A C 1
ATOM 684 O O . LYS A 1 86 ? 11.359 3.687 14.540 1.00 61.69 86 LYS A O 1
ATOM 689 N N . LEU A 1 87 ? 9.151 3.328 14.434 1.00 59.47 87 LEU A N 1
ATOM 690 C CA . LEU A 1 87 ? 8.718 4.679 14.767 1.00 59.47 87 LEU A CA 1
ATOM 691 C C . LEU A 1 87 ? 8.530 4.779 16.286 1.00 59.47 87 LEU A C 1
ATOM 693 O O . LEU A 1 87 ? 7.406 4.753 16.782 1.00 59.47 87 LEU A O 1
ATOM 697 N N . LEU A 1 88 ? 9.636 4.875 17.035 1.00 55.62 88 LEU A N 1
ATOM 698 C CA . LEU A 1 88 ? 9.564 5.240 18.452 1.00 55.62 88 LEU A CA 1
ATOM 699 C C . LEU A 1 88 ? 8.832 6.587 18.575 1.00 55.62 88 LEU A C 1
ATOM 701 O O . LEU A 1 88 ? 9.110 7.505 17.792 1.00 55.62 88 LEU A O 1
ATOM 705 N N . PRO A 1 89 ? 7.901 6.745 19.530 1.00 57.22 89 PRO A N 1
ATOM 706 C CA . PRO A 1 89 ? 7.259 8.030 19.744 1.00 57.22 89 PRO A CA 1
ATOM 707 C C . PRO A 1 89 ? 8.337 9.078 20.049 1.00 57.22 89 PRO A C 1
ATOM 709 O O . PRO A 1 89 ? 9.281 8.822 20.795 1.00 57.22 89 PRO A O 1
ATOM 712 N N . PHE A 1 90 ? 8.206 10.280 19.480 1.00 56.09 90 PHE A N 1
ATOM 713 C CA . PHE A 1 90 ? 9.180 11.373 19.643 1.00 56.09 90 PHE A CA 1
ATOM 714 C C . PHE A 1 90 ? 9.495 11.691 21.122 1.00 56.09 90 PHE A C 1
ATOM 716 O O . PHE A 1 90 ? 10.565 12.205 21.442 1.00 56.09 90 PHE A O 1
ATOM 723 N N . SER A 1 91 ? 8.574 11.361 22.033 1.00 57.75 91 SER A N 1
ATOM 724 C CA . SER A 1 91 ? 8.753 11.448 23.484 1.00 57.75 91 SER A CA 1
ATOM 725 C C . SER A 1 91 ? 9.806 10.485 24.045 1.00 57.75 91 SER A C 1
ATOM 727 O O . SER A 1 91 ? 10.487 10.851 24.996 1.00 57.75 91 SER A O 1
ATOM 729 N N . GLU A 1 92 ? 9.968 9.293 23.467 1.00 57.84 92 GLU A N 1
ATOM 730 C CA . GLU A 1 92 ? 11.002 8.326 23.865 1.00 57.84 92 GLU A CA 1
ATOM 731 C C . GLU A 1 92 ? 12.359 8.623 23.221 1.00 57.84 92 GLU A C 1
ATOM 733 O O . GLU A 1 92 ? 13.394 8.413 23.849 1.00 57.84 92 GLU A O 1
ATOM 738 N N . LEU A 1 93 ? 12.375 9.217 22.021 1.00 59.16 93 LEU A N 1
ATOM 739 C CA . LEU A 1 93 ? 13.612 9.725 21.412 1.00 59.16 93 LEU A CA 1
ATOM 740 C C . LEU A 1 93 ? 14.243 10.835 22.266 1.00 59.16 93 LEU A C 1
ATOM 742 O O . LEU A 1 93 ? 15.454 10.848 22.462 1.00 59.16 93 LEU A O 1
ATOM 746 N N . LYS A 1 94 ? 13.418 11.700 22.872 1.00 54.41 94 LYS A N 1
ATOM 747 C CA . LYS A 1 94 ? 13.881 12.751 23.792 1.00 54.41 94 LYS A CA 1
ATOM 748 C C . LYS A 1 94 ? 14.469 12.204 25.108 1.00 54.41 94 LYS A C 1
ATOM 750 O O . LYS A 1 94 ? 15.191 12.924 25.791 1.00 54.41 94 LYS A O 1
ATOM 755 N N . GLY A 1 95 ? 14.164 10.956 25.478 1.00 49.09 95 GLY A N 1
ATOM 756 C CA . GLY A 1 95 ? 14.670 10.309 26.696 1.00 49.09 95 GLY A CA 1
ATOM 757 C C . GLY A 1 95 ? 16.028 9.616 26.535 1.00 49.09 95 GLY A C 1
ATOM 758 O O . GLY A 1 95 ? 16.715 9.408 27.531 1.00 49.09 95 GLY A O 1
ATOM 759 N N . ASN A 1 96 ? 16.436 9.294 25.302 1.00 50.38 96 ASN A N 1
ATOM 760 C CA . ASN A 1 96 ? 17.675 8.557 25.018 1.00 50.38 96 ASN A CA 1
ATOM 761 C C . ASN A 1 96 ? 18.878 9.447 24.656 1.00 50.38 96 ASN A C 1
ATOM 763 O O . ASN A 1 96 ? 19.983 8.933 24.513 1.00 50.38 96 ASN A O 1
ATOM 767 N N . GLU A 1 97 ? 18.713 10.770 24.559 1.00 49.59 97 GLU A N 1
ATOM 768 C CA . GLU A 1 97 ? 19.825 11.699 24.281 1.00 49.59 97 GLU A CA 1
ATOM 769 C C . GLU A 1 97 ? 20.605 12.153 25.534 1.00 49.59 97 GLU A C 1
ATOM 771 O O . GLU A 1 97 ? 21.521 12.964 25.424 1.00 49.59 97 GLU A O 1
ATOM 776 N N . ILE A 1 98 ? 20.308 11.621 26.730 1.00 50.72 98 ILE A N 1
ATOM 777 C CA . ILE A 1 98 ? 21.083 11.907 27.956 1.00 50.72 98 ILE A CA 1
ATOM 778 C C . ILE A 1 98 ? 21.533 10.610 28.640 1.00 50.72 98 ILE A C 1
ATOM 780 O O . ILE A 1 98 ? 21.223 10.349 29.797 1.00 50.72 98 ILE A O 1
ATOM 784 N N . LYS A 1 99 ? 22.285 9.784 27.914 1.00 41.47 99 LYS A N 1
ATOM 785 C CA . LYS A 1 99 ? 23.307 8.898 28.489 1.00 41.47 99 LYS A CA 1
ATOM 786 C C . LYS A 1 99 ? 24.464 8.784 27.501 1.00 41.47 99 LYS A C 1
ATOM 788 O O . LYS A 1 99 ? 24.630 7.779 26.822 1.00 41.47 99 LYS A O 1
ATOM 793 N N . TYR A 1 100 ? 25.258 9.846 27.418 1.00 40.94 100 TYR A N 1
ATOM 794 C CA . TYR A 1 100 ? 26.669 9.662 27.109 1.00 40.94 100 TYR A CA 1
ATOM 795 C C . TYR A 1 100 ? 27.332 9.256 28.425 1.00 40.94 100 TYR A C 1
ATOM 797 O O . TYR A 1 100 ? 27.408 10.068 29.343 1.00 40.94 100 TYR A O 1
ATOM 805 N N . ASP A 1 101 ? 27.712 7.981 28.536 1.00 40.78 101 ASP A N 1
ATOM 806 C CA . ASP A 1 101 ? 28.665 7.518 29.545 1.00 40.78 101 ASP A CA 1
ATOM 807 C C . ASP A 1 101 ? 29.991 8.260 29.320 1.00 40.78 101 ASP A C 1
ATOM 809 O O . ASP A 1 101 ? 30.713 7.985 28.356 1.00 40.78 101 ASP A O 1
ATOM 813 N N . LEU A 1 102 ? 30.268 9.225 30.198 1.00 34.72 102 LEU A N 1
ATOM 814 C CA . LEU A 1 102 ? 31.581 9.800 30.489 1.00 34.72 102 LEU A CA 1
ATOM 815 C C . LEU A 1 102 ? 31.601 10.253 31.950 1.00 34.72 102 LEU A C 1
ATOM 817 O O . LEU A 1 102 ? 30.749 11.095 32.317 1.00 34.72 102 LEU A O 1
#

Foldseek 3Di:
DPPVVLVVVLLVLLVVLLVVLLVVLVVCVVVDDDPVVSLVVSLVSLLVSLQVSCVVPHPDDNVSSNSSSVSSSVCNVVVCVVVVVVCDPVVVVVVPPPDPPD

pLDDT: mean 76.12, std 13.95, range [34.72, 89.75]

Nearest PDB structures (foldseek):
  6e6y-assembly2_B  TM=5.714E-01  e=2.278E+00  Saccharothrix syringae

Solvent-accessible surface area (backbone atoms only — not comparable to full-atom values): 5837 Å² total; per-residue (Å²): 128,86,61,61,68,62,53,51,53,42,54,63,57,11,51,64,50,25,53,53,40,45,56,52,45,62,70,51,50,82,77,61,95,50,72,73,58,51,55,56,47,48,48,52,48,19,41,52,44,19,42,54,49,30,68,73,78,42,94,66,54,75,69,56,19,52,49,22,6,49,49,16,43,70,43,39,65,60,53,43,63,63,40,66,81,65,59,70,56,71,75,59,59,68,62,66,77,78,72,78,92,125

Mean predicted aligned error: 10.02 Å

Sequence (102 aa):
MLNINLLEQLIIVSIPCGIIAMAFIQKTKMMFRSSKIIILYSFIINMIFGIVFTMSFGSQDIIESLWIGLFSFIEADSLYRTLEGKLLPFSELKGNEIKYDL

Radius of gyration: 17.09 Å; Cα contacts (8 Å, |Δi|>4): 74; chains: 1; bounding box: 47×27×52 Å

Secondary structure (DSSP, 8-state):
---HHHHHHHHHHHHHHHHHHHHHHHHHHTT---HHHHHHHHHHHHHHHHHHHHHHH----HHHHHHHHHHHHHTHHHHHHHHHTT---HHHHTTSSS----